Protein AF-A0A353BW99-F1 (afdb_monomer)

Sequence (168 aa):
MIGFQNMYLFVDDIGARGWLIMGAISSFLEAKSDHKQYHYQHIRANEAGFSLIELLFVITILAVLIPIAVLTYSGVQTKVTTDLVTVDLKVIGAAARTYYMKNGTFPIGIQTLVDDGYLDELPKDKFVSGGVGYRFIPSSNPFKVWSIGPNKSDDGGAADDIKLEFAP

Secondary structure (DSSP, 8-state):
---SSSSS-S-SS--THHHHHHHHHHHHHHTT----------------PPPHHHHHHHHHHHHHHHHHHT---HHHHHHHHHHHHHHHHHHHHHHHHHHHHHHSS--SSHHHHHHTTS-SSPPPPSSSTT-PPPEE-TT-SSEEEEE-TTTT---SS-TT-EEEEE--

Nearest PDB structures (foldseek):
  8qqd-assembly1_d  TM=7.144E-01  e=1.343E-02  Thermus thermophilus

Radius of gyration: 46.96 Å; Cα contacts (8 Å, |Δi|>4): 149; chains: 1; bounding box: 102×90×72 Å

Mean predicted aligned error: 16.91 Å

Structure (mmCIF, N/CA/C/O backbone):
data_AF-A0A353BW99-F1
#
_entry.id   AF-A0A353BW99-F1
#
loop_
_atom_site.group_PDB
_atom_site.id
_atom_site.type_symbol
_atom_site.label_atom_id
_atom_site.label_alt_id
_atom_site.label_comp_id
_atom_site.label_asym_id
_atom_site.label_entity_id
_atom_site.label_seq_id
_atom_site.pdbx_PDB_ins_code
_atom_site.Cartn_x
_atom_site.Cartn_y
_atom_site.Cartn_z
_atom_site.occupancy
_atom_site.B_iso_or_equiv
_atom_site.auth_seq_id
_atom_site.auth_comp_id
_atom_site.auth_asym_id
_atom_site.auth_atom_id
_atom_site.pdbx_PDB_model_num
ATOM 1 N N . MET A 1 1 ? 79.656 -49.638 -34.075 1.00 39.44 1 MET A N 1
ATOM 2 C CA . MET A 1 1 ? 78.364 -49.106 -33.588 1.00 39.44 1 MET A CA 1
ATOM 3 C C . MET A 1 1 ? 77.255 -49.814 -34.374 1.00 39.44 1 MET A C 1
ATOM 5 O O . MET A 1 1 ? 76.841 -49.330 -35.409 1.00 39.44 1 MET A O 1
ATOM 9 N N . ILE A 1 2 ? 77.197 -51.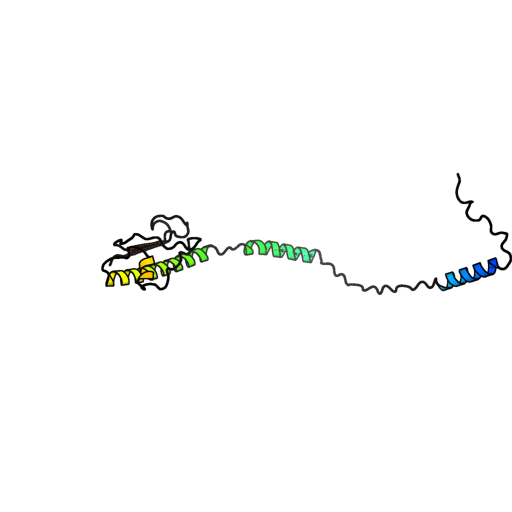143 -34.258 1.00 41.66 2 ILE A N 1
ATOM 10 C CA . ILE A 1 2 ? 76.213 -51.952 -33.508 1.00 41.66 2 ILE A CA 1
ATOM 11 C C . ILE A 1 2 ? 74.764 -51.654 -33.917 1.00 41.66 2 ILE A C 1
ATOM 13 O O . ILE A 1 2 ? 74.232 -50.610 -33.562 1.00 41.66 2 ILE A O 1
ATOM 17 N N . GLY A 1 3 ? 74.138 -52.644 -34.562 1.00 48.12 3 GLY A N 1
ATOM 18 C CA . GLY A 1 3 ? 72.702 -52.877 -34.421 1.00 48.12 3 GLY A CA 1
ATOM 19 C C . GLY A 1 3 ? 71.885 -52.874 -35.705 1.00 48.12 3 GLY A C 1
ATOM 20 O O . GLY A 1 3 ? 71.044 -52.010 -35.817 1.00 48.12 3 GLY A O 1
ATOM 21 N N . PHE A 1 4 ? 72.081 -53.845 -36.608 1.00 48.47 4 PHE A N 1
ATOM 22 C CA . PHE A 1 4 ? 71.007 -54.404 -37.467 1.00 48.47 4 PHE A CA 1
ATOM 23 C C . PHE A 1 4 ? 71.330 -55.816 -38.020 1.00 48.47 4 PHE A C 1
ATOM 25 O O . PHE A 1 4 ? 70.652 -56.295 -38.919 1.00 48.47 4 PHE A O 1
ATOM 32 N N . GLN A 1 5 ? 72.341 -56.525 -37.491 1.00 47.53 5 GLN A N 1
ATOM 33 C CA . GLN A 1 5 ? 72.781 -57.821 -38.047 1.00 47.53 5 GLN A CA 1
ATOM 34 C C . GLN A 1 5 ? 72.240 -59.088 -37.352 1.00 47.53 5 GLN A C 1
ATOM 36 O O . GLN A 1 5 ? 72.573 -60.183 -37.782 1.00 47.53 5 GLN A O 1
ATOM 41 N N . ASN A 1 6 ? 71.359 -58.993 -36.348 1.00 51.69 6 ASN A N 1
ATOM 42 C CA . ASN A 1 6 ? 70.943 -60.170 -35.556 1.00 51.69 6 ASN A CA 1
ATOM 43 C C . ASN A 1 6 ? 69.489 -60.654 -35.767 1.00 51.69 6 ASN A C 1
ATOM 45 O O . ASN A 1 6 ? 68.957 -61.322 -34.889 1.00 51.69 6 ASN A O 1
ATOM 49 N N . MET A 1 7 ? 68.833 -60.371 -36.905 1.00 49.59 7 MET A N 1
ATOM 50 C CA . MET A 1 7 ? 67.455 -60.859 -37.173 1.00 49.59 7 MET A CA 1
ATOM 51 C C . MET A 1 7 ? 67.245 -61.525 -38.551 1.00 49.59 7 MET A C 1
ATOM 53 O O . MET A 1 7 ? 66.125 -61.633 -39.030 1.00 49.59 7 MET A O 1
ATOM 57 N N . TYR A 1 8 ? 68.320 -61.994 -39.183 1.00 50.44 8 TYR A N 1
ATOM 58 C CA . TYR A 1 8 ? 68.281 -62.957 -40.299 1.00 50.44 8 TYR A CA 1
ATOM 59 C C . TYR A 1 8 ? 69.138 -64.185 -39.956 1.00 50.44 8 TYR A C 1
ATOM 61 O O . TYR A 1 8 ? 69.730 -64.825 -40.819 1.00 50.44 8 TYR A O 1
ATOM 69 N N . LEU A 1 9 ? 69.290 -64.491 -38.666 1.00 50.91 9 LEU A N 1
ATOM 70 C CA . LEU A 1 9 ? 69.968 -65.718 -38.272 1.00 50.91 9 LEU A CA 1
ATOM 71 C C . LEU A 1 9 ? 69.060 -66.888 -38.670 1.00 50.91 9 LEU A C 1
ATOM 73 O O . LEU A 1 9 ? 67.863 -66.834 -38.404 1.00 50.91 9 LEU A O 1
ATOM 77 N N . PHE A 1 10 ? 69.639 -67.960 -39.215 1.00 52.66 10 PHE A N 1
ATOM 78 C CA . PHE A 1 10 ? 69.063 -69.304 -39.079 1.00 52.66 10 PHE A CA 1
ATOM 79 C C . PHE A 1 10 ? 67.938 -69.726 -40.056 1.00 52.66 10 PHE A C 1
ATOM 81 O O . PHE A 1 10 ? 67.064 -70.494 -39.673 1.00 52.66 10 PHE A O 1
ATOM 88 N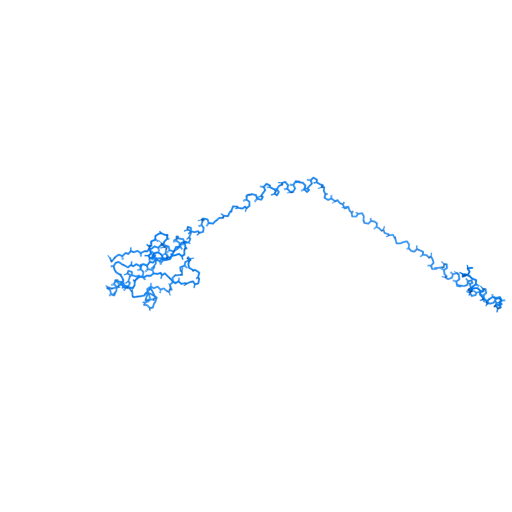 N . VAL A 1 11 ? 67.956 -69.335 -41.338 1.00 48.44 11 VAL A N 1
ATOM 89 C CA . VAL A 1 11 ? 67.093 -70.010 -42.343 1.00 48.44 11 VAL A CA 1
ATOM 90 C C . VAL A 1 11 ? 67.805 -70.253 -43.682 1.00 48.44 11 VAL A C 1
ATOM 92 O O . VAL A 1 11 ? 67.260 -69.969 -44.738 1.00 48.44 11 VAL A O 1
ATOM 95 N N . ASP A 1 12 ? 69.013 -70.818 -43.648 1.00 54.69 12 ASP A N 1
ATOM 96 C CA . ASP A 1 12 ? 69.574 -71.541 -44.810 1.00 54.69 12 ASP A CA 1
ATOM 97 C C . ASP A 1 12 ? 69.369 -73.068 -44.694 1.00 54.69 12 ASP A C 1
ATOM 99 O O . ASP A 1 12 ? 69.801 -73.822 -45.560 1.00 54.69 12 ASP A O 1
ATOM 103 N N . ASP A 1 13 ? 68.652 -73.538 -43.662 1.00 57.72 13 ASP A N 1
ATOM 104 C CA . ASP A 1 13 ? 68.361 -74.964 -43.427 1.00 57.72 13 ASP A CA 1
ATOM 105 C C . ASP A 1 13 ? 66.852 -75.263 -43.355 1.00 57.72 13 ASP A C 1
ATOM 107 O O . ASP A 1 13 ? 66.368 -76.032 -42.529 1.00 57.72 13 ASP A O 1
ATOM 111 N N . ILE A 1 14 ? 66.059 -74.632 -44.224 1.00 52.06 14 ILE A N 1
ATOM 112 C CA . ILE A 1 14 ? 64.692 -75.094 -44.493 1.00 52.06 14 ILE A CA 1
ATOM 113 C C . ILE A 1 14 ? 64.583 -75.313 -45.994 1.00 52.06 14 ILE A C 1
ATOM 115 O O . ILE A 1 14 ? 64.312 -74.396 -46.767 1.00 52.06 14 ILE A O 1
ATOM 119 N N . GLY A 1 15 ? 64.829 -76.563 -46.399 1.00 61.47 15 GLY A N 1
ATOM 120 C CA . GLY A 1 15 ? 64.696 -77.029 -47.775 1.00 61.47 15 GLY A CA 1
ATOM 121 C C . GLY A 1 15 ? 63.330 -76.711 -48.395 1.00 61.47 15 GLY A C 1
ATOM 122 O O . GLY A 1 15 ? 62.416 -76.241 -47.721 1.00 61.47 15 GLY A O 1
ATOM 123 N N . ALA A 1 16 ? 63.203 -77.013 -49.692 1.00 59.09 16 ALA A N 1
ATOM 124 C CA . ALA A 1 16 ? 62.171 -76.617 -50.672 1.00 59.09 16 ALA A CA 1
ATOM 125 C C . ALA A 1 16 ? 60.696 -76.447 -50.214 1.00 59.09 16 ALA A C 1
ATOM 127 O O . ALA A 1 16 ? 59.901 -75.825 -50.912 1.00 59.09 16 ALA A O 1
ATOM 128 N N . ARG A 1 17 ? 60.307 -76.957 -49.044 1.00 56.12 17 ARG A N 1
ATOM 129 C CA . ARG A 1 17 ? 59.002 -76.755 -48.400 1.00 56.12 17 ARG A CA 1
ATOM 130 C C . ARG A 1 17 ? 58.849 -75.370 -47.743 1.00 56.12 17 ARG A C 1
ATOM 132 O O . ARG A 1 17 ? 57.720 -74.904 -47.628 1.00 56.12 17 ARG A O 1
ATOM 139 N N . GLY A 1 18 ? 59.940 -74.693 -47.363 1.00 57.81 18 GLY A N 1
ATOM 140 C CA . GLY A 1 18 ? 59.901 -73.338 -46.779 1.00 57.81 18 GLY A CA 1
ATOM 141 C C . GLY A 1 18 ? 59.504 -72.244 -47.780 1.00 57.81 18 GLY A C 1
ATOM 142 O O . GLY A 1 18 ? 58.733 -71.342 -47.453 1.00 57.81 18 GLY A O 1
ATOM 143 N N . TRP A 1 19 ? 59.945 -72.379 -49.035 1.00 59.16 19 TRP A N 1
ATOM 144 C CA . TRP A 1 19 ? 59.612 -71.459 -50.133 1.00 59.16 19 TRP A CA 1
ATOM 145 C C . TRP A 1 19 ? 58.121 -71.465 -50.497 1.00 59.16 19 TRP A C 1
ATOM 147 O O . TRP A 1 19 ? 57.561 -70.421 -50.827 1.00 59.16 19 TRP A O 1
ATOM 157 N N . LEU A 1 20 ? 57.450 -72.616 -50.375 1.00 62.69 20 LEU A N 1
ATOM 158 C CA . LEU A 1 20 ? 56.010 -72.723 -50.634 1.00 62.69 20 LEU A CA 1
ATOM 159 C C . LEU A 1 20 ? 55.171 -72.009 -49.568 1.00 62.69 20 LEU A C 1
ATOM 161 O O . LEU A 1 20 ? 54.159 -71.393 -49.896 1.00 62.69 20 LEU A O 1
ATOM 165 N N . ILE A 1 21 ? 55.600 -72.048 -48.303 1.00 66.00 21 ILE A N 1
ATOM 166 C CA . ILE A 1 21 ? 54.893 -71.382 -47.201 1.00 66.00 21 ILE A CA 1
ATOM 167 C C . ILE A 1 21 ? 55.049 -69.861 -47.318 1.00 66.00 21 ILE A C 1
ATOM 169 O O . ILE A 1 21 ? 54.063 -69.138 -47.193 1.00 66.00 21 ILE A O 1
ATOM 173 N N . MET A 1 22 ? 56.247 -69.369 -47.649 1.00 64.44 22 MET A N 1
ATOM 174 C CA . MET A 1 22 ? 56.464 -67.935 -47.876 1.00 64.44 22 MET A CA 1
ATOM 175 C C . MET A 1 22 ? 55.727 -67.405 -49.115 1.00 64.44 22 MET A C 1
ATOM 177 O O . MET A 1 22 ? 55.161 -66.317 -49.048 1.00 64.44 22 MET A O 1
ATOM 181 N N . GLY A 1 23 ? 55.646 -68.169 -50.212 1.00 68.06 23 GLY A N 1
ATOM 182 C CA . GLY A 1 23 ? 54.862 -67.782 -51.396 1.00 68.06 23 GLY A CA 1
ATOM 183 C C . GLY A 1 23 ? 53.345 -67.752 -51.147 1.00 68.06 23 GLY A C 1
ATOM 184 O O . GLY A 1 23 ? 52.648 -66.850 -51.615 1.00 68.06 23 GLY A O 1
ATOM 185 N N . ALA A 1 24 ? 52.824 -68.695 -50.353 1.00 70.88 24 ALA A N 1
ATOM 186 C CA . ALA A 1 24 ? 51.416 -68.705 -49.947 1.00 70.88 24 ALA A CA 1
ATOM 187 C C . ALA A 1 24 ? 51.080 -67.542 -48.994 1.00 70.88 24 ALA A C 1
ATOM 189 O O . ALA A 1 24 ? 50.027 -66.923 -49.120 1.00 70.88 24 ALA A O 1
ATOM 190 N N . ILE A 1 25 ? 51.987 -67.204 -48.072 1.00 66.06 25 ILE A N 1
ATOM 191 C CA . ILE A 1 25 ? 51.807 -66.068 -47.158 1.00 66.06 25 ILE A CA 1
ATOM 192 C C . ILE A 1 25 ? 51.925 -64.740 -47.915 1.00 66.06 25 ILE A C 1
ATOM 194 O O . ILE A 1 25 ? 51.098 -63.861 -47.702 1.00 66.06 25 ILE A O 1
ATOM 198 N N . SER A 1 26 ? 52.884 -64.600 -48.836 1.00 63.97 26 SER A N 1
ATOM 199 C CA . SER A 1 26 ? 53.011 -63.415 -49.697 1.00 63.97 26 SER A CA 1
ATOM 200 C 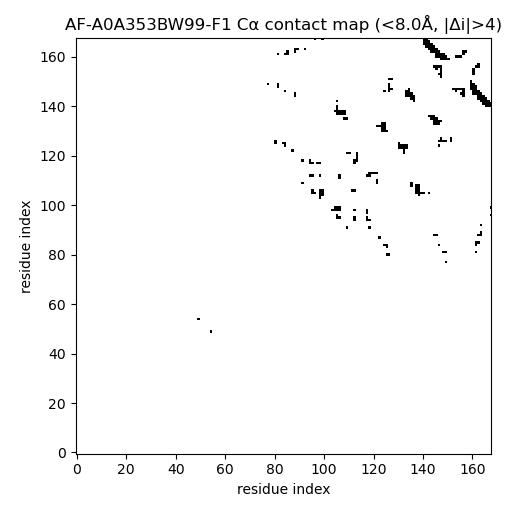C . SER A 1 26 ? 51.762 -63.204 -50.553 1.00 63.97 26 SER A C 1
ATOM 202 O O . SER A 1 26 ? 51.211 -62.112 -50.523 1.00 63.97 26 SER A O 1
ATOM 204 N N . SER A 1 27 ? 51.252 -64.235 -51.234 1.00 67.00 27 SER A N 1
ATOM 205 C CA . SER A 1 27 ? 50.033 -64.110 -52.052 1.00 67.00 27 SER A CA 1
ATOM 206 C C . SER A 1 27 ? 48.776 -63.832 -51.222 1.00 67.00 27 SER A C 1
ATOM 208 O O . SER A 1 27 ? 47.909 -63.080 -51.661 1.00 67.00 27 SER A O 1
ATOM 210 N N . PHE A 1 28 ? 48.685 -64.366 -50.000 1.00 67.31 28 PHE A N 1
ATOM 211 C CA . PHE A 1 28 ? 47.601 -64.041 -49.070 1.00 67.31 28 PHE A CA 1
ATOM 212 C C . PHE A 1 28 ? 47.704 -62.609 -48.512 1.00 67.31 28 PHE A C 1
ATOM 214 O O . PHE A 1 28 ? 46.681 -61.952 -48.311 1.00 67.31 28 PHE A O 1
ATOM 221 N N . LEU A 1 29 ? 48.923 -62.104 -48.288 1.00 63.59 29 LEU A N 1
ATOM 222 C CA . LEU A 1 29 ? 49.170 -60.714 -47.894 1.00 63.59 29 LEU A CA 1
ATOM 223 C C . LEU A 1 29 ? 48.895 -59.740 -49.052 1.00 63.59 29 LEU A C 1
ATOM 225 O O . LEU A 1 29 ? 48.283 -58.697 -48.826 1.00 63.59 29 LEU A O 1
ATOM 229 N N . GLU A 1 30 ? 49.246 -60.108 -50.285 1.00 64.94 30 GLU A N 1
ATOM 230 C CA . GLU A 1 30 ? 48.955 -59.342 -51.505 1.00 64.94 30 GLU A CA 1
ATOM 231 C C . GLU A 1 30 ? 47.440 -59.286 -51.775 1.00 64.94 30 GLU A C 1
ATOM 233 O O . GLU A 1 30 ? 46.890 -58.221 -52.047 1.00 64.94 30 GLU A O 1
ATOM 238 N N . ALA A 1 31 ? 46.726 -60.405 -51.583 1.00 67.31 31 ALA A N 1
ATOM 239 C CA . ALA A 1 31 ? 45.275 -60.511 -51.780 1.00 67.31 31 ALA A CA 1
ATOM 240 C C . ALA A 1 31 ? 44.437 -59.713 -50.763 1.00 67.31 31 ALA A C 1
ATOM 242 O O . ALA A 1 31 ? 43.234 -59.536 -50.962 1.00 67.31 31 ALA A O 1
ATOM 243 N N . LYS A 1 32 ? 45.046 -59.222 -49.674 1.00 59.78 32 LYS A N 1
ATOM 244 C CA . LYS A 1 32 ? 44.385 -58.347 -48.692 1.00 59.78 32 LYS A CA 1
ATOM 245 C C . LYS A 1 32 ? 44.836 -56.886 -48.786 1.00 59.78 32 LYS A C 1
ATOM 247 O O . LYS A 1 32 ? 44.310 -56.047 -48.058 1.00 59.78 32 LYS A O 1
ATOM 252 N N . SER A 1 33 ? 45.730 -56.553 -49.718 1.00 61.22 33 SER A N 1
ATOM 253 C CA . SER A 1 33 ? 46.090 -55.168 -50.044 1.00 61.22 33 SER A CA 1
ATOM 254 C C . SER A 1 33 ? 45.106 -54.532 -51.036 1.00 61.22 33 SER A C 1
ATOM 256 O O . SER A 1 33 ? 45.471 -53.663 -51.828 1.00 61.22 33 SER A O 1
ATOM 258 N N . ASP A 1 34 ? 43.837 -54.938 -51.000 1.00 62.34 34 ASP A N 1
ATOM 259 C CA . ASP A 1 34 ? 42.781 -54.219 -51.696 1.00 62.34 34 ASP A CA 1
ATOM 260 C C . ASP A 1 34 ? 42.414 -53.020 -50.818 1.00 62.34 34 ASP A C 1
ATOM 262 O O . ASP A 1 34 ? 41.586 -53.095 -49.901 1.00 62.34 34 ASP A O 1
ATOM 266 N N . HIS A 1 35 ? 43.157 -51.929 -51.018 1.00 63.94 35 HIS A N 1
ATOM 267 C CA . HIS A 1 35 ? 42.907 -50.643 -50.389 1.00 63.94 35 HIS A CA 1
ATOM 268 C C . HIS A 1 35 ? 41.507 -50.192 -50.799 1.00 63.94 35 HIS A C 1
ATOM 270 O O . HIS A 1 35 ? 41.338 -49.489 -51.793 1.00 63.94 35 HIS A O 1
ATOM 276 N N . LYS A 1 36 ? 40.492 -50.600 -50.027 1.00 62.97 36 LYS A N 1
ATOM 277 C CA . LYS A 1 36 ? 39.146 -50.042 -50.101 1.00 62.97 36 LYS A CA 1
ATOM 278 C C . LYS A 1 36 ? 39.288 -48.542 -49.924 1.00 62.97 36 LYS A C 1
ATOM 280 O O . LYS A 1 36 ? 39.473 -48.045 -48.813 1.00 62.97 36 LYS A O 1
ATOM 285 N N . GLN A 1 37 ? 39.266 -47.845 -51.053 1.00 63.16 37 GLN A N 1
ATOM 286 C CA . GLN A 1 37 ? 39.225 -46.405 -51.107 1.00 63.16 37 GLN A CA 1
ATOM 287 C C . GLN A 1 37 ? 37.955 -46.005 -50.374 1.00 63.16 37 GLN A C 1
ATOM 289 O O . GLN A 1 37 ? 36.841 -46.227 -50.849 1.00 63.16 37 GLN A O 1
ATOM 294 N N . TYR A 1 38 ? 38.119 -45.455 -49.175 1.00 56.50 38 TYR A N 1
ATOM 295 C CA . TYR A 1 38 ? 37.057 -44.691 -48.560 1.00 56.50 38 TYR A CA 1
ATOM 296 C C . TYR A 1 38 ? 36.822 -43.520 -49.503 1.00 56.50 38 TYR A C 1
ATOM 298 O O . TYR A 1 38 ? 37.575 -42.546 -49.508 1.00 56.50 38 TYR A O 1
A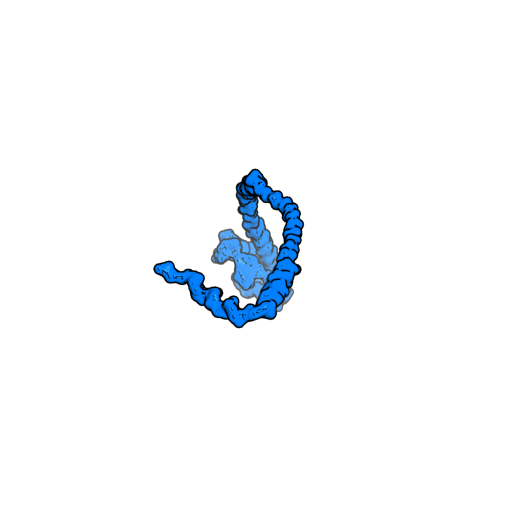TOM 306 N N . HIS A 1 39 ? 35.811 -43.645 -50.359 1.00 61.53 39 HIS A N 1
ATOM 307 C CA . HIS A 1 39 ? 35.223 -42.497 -51.011 1.00 61.53 39 HIS A CA 1
ATOM 308 C C . HIS A 1 39 ? 34.667 -41.634 -49.879 1.00 61.53 39 HIS A C 1
ATOM 310 O O . HIS A 1 39 ? 33.521 -41.792 -49.464 1.00 61.53 39 HIS A O 1
ATOM 316 N N . TYR A 1 40 ? 35.507 -40.745 -49.343 1.00 60.88 40 TYR A N 1
ATOM 317 C CA . TYR A 1 40 ? 35.050 -39.555 -48.658 1.00 60.88 40 TYR A CA 1
ATOM 318 C C . TYR A 1 40 ? 34.239 -38.810 -49.706 1.00 60.88 40 TYR A C 1
ATOM 320 O O . TYR A 1 40 ? 34.771 -38.046 -50.510 1.00 60.88 40 TYR A O 1
ATOM 328 N N . GLN A 1 41 ? 32.941 -39.103 -49.762 1.00 65.31 41 GLN A N 1
ATOM 329 C CA . GLN A 1 41 ? 31.997 -38.183 -50.351 1.00 65.31 41 GLN A CA 1
ATOM 330 C C . GLN A 1 41 ? 32.219 -36.898 -49.575 1.00 65.31 41 GLN A C 1
ATOM 332 O O . GLN A 1 41 ? 31.871 -36.797 -48.400 1.00 65.31 41 GLN A O 1
ATOM 337 N N . HIS A 1 42 ? 32.923 -35.961 -50.201 1.00 59.53 42 HIS A N 1
ATOM 338 C CA . HIS A 1 42 ? 33.034 -34.618 -49.692 1.00 59.53 42 HIS A CA 1
ATOM 339 C C . HIS A 1 42 ? 31.609 -34.083 -49.673 1.00 59.53 42 HIS A C 1
ATOM 341 O O . HIS A 1 42 ? 31.126 -33.548 -50.669 1.00 59.53 42 HIS A O 1
ATOM 347 N N . ILE A 1 43 ? 30.926 -34.240 -48.539 1.00 64.88 43 ILE A N 1
ATOM 348 C CA . ILE A 1 43 ? 29.866 -33.328 -48.163 1.00 64.88 43 ILE A CA 1
ATOM 349 C C . ILE A 1 43 ? 30.601 -31.998 -48.083 1.00 64.88 43 ILE A C 1
ATOM 351 O O . ILE A 1 43 ? 31.259 -31.683 -47.095 1.00 64.88 43 ILE A O 1
ATOM 355 N N . ARG A 1 44 ? 30.594 -31.257 -49.192 1.00 65.69 44 ARG A N 1
ATO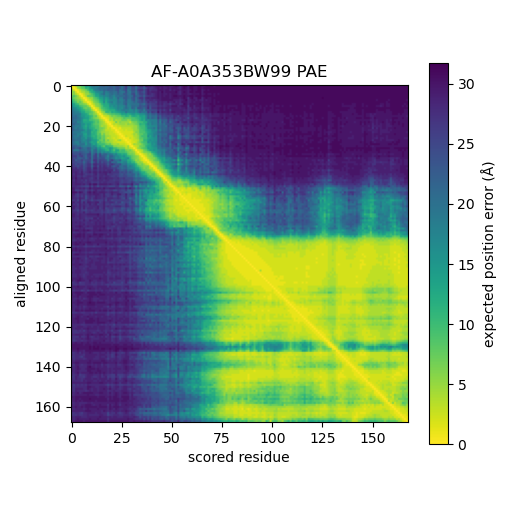M 356 C CA . ARG A 1 44 ? 30.865 -29.830 -49.193 1.00 65.69 44 ARG A CA 1
ATOM 357 C C . ARG A 1 44 ? 29.707 -29.254 -48.394 1.00 65.69 44 ARG A C 1
ATOM 359 O O . ARG A 1 44 ? 28.711 -28.823 -48.965 1.00 65.69 44 ARG A O 1
ATOM 366 N N . ALA A 1 45 ? 29.794 -29.354 -47.067 1.00 65.25 45 ALA A N 1
ATOM 367 C CA . ALA A 1 45 ? 29.055 -28.469 -46.204 1.00 65.25 45 ALA A CA 1
ATOM 368 C C . ALA A 1 45 ? 29.438 -27.094 -46.729 1.00 65.25 45 ALA A C 1
ATOM 370 O O . ALA A 1 45 ? 30.617 -26.738 -46.773 1.00 65.25 45 ALA A O 1
ATOM 371 N N . ASN A 1 46 ? 28.463 -26.412 -47.317 1.00 64.88 46 ASN A N 1
ATOM 372 C CA . ASN A 1 46 ? 28.636 -25.050 -47.753 1.00 64.88 46 ASN A CA 1
ATOM 373 C C . ASN A 1 46 ? 28.751 -24.254 -46.453 1.00 64.88 46 ASN A C 1
ATOM 375 O O . ASN A 1 46 ? 27.754 -23.770 -45.924 1.00 64.88 46 ASN A O 1
ATOM 379 N N . GLU A 1 47 ? 29.947 -24.264 -45.865 1.00 67.00 47 GLU A N 1
ATOM 380 C CA . GLU A 1 47 ? 30.314 -23.493 -44.691 1.00 67.00 47 GLU A CA 1
ATOM 381 C C . GLU A 1 47 ? 30.362 -22.035 -45.142 1.00 67.00 47 GLU A C 1
ATOM 383 O O . GLU A 1 47 ? 31.417 -21.446 -45.368 1.00 67.00 47 GLU A O 1
ATOM 388 N N . ALA A 1 48 ? 29.175 -21.468 -45.357 1.00 71.81 48 ALA A N 1
ATOM 389 C CA . ALA A 1 48 ? 28.974 -20.041 -45.450 1.00 71.81 48 ALA A CA 1
ATOM 390 C C . ALA A 1 48 ? 29.316 -19.477 -44.068 1.00 71.81 48 ALA A C 1
ATOM 392 O O . ALA A 1 48 ? 28.477 -19.416 -43.170 1.00 71.81 48 ALA A O 1
ATOM 393 N N . GLY A 1 49 ? 30.598 -19.178 -43.866 1.00 73.75 49 GLY A N 1
ATOM 394 C CA . GLY A 1 49 ? 31.069 -18.468 -42.691 1.00 73.75 49 GLY A CA 1
ATOM 395 C C . GLY A 1 49 ? 30.415 -17.092 -42.636 1.00 73.75 49 GLY A C 1
ATOM 396 O O . GLY A 1 49 ? 30.278 -16.425 -43.662 1.00 73.75 49 GLY A O 1
ATOM 397 N N . PHE A 1 50 ? 30.013 -16.680 -41.435 1.00 76.94 50 PHE A N 1
ATOM 398 C CA . PHE A 1 50 ? 29.514 -15.333 -41.179 1.00 76.94 50 PHE A CA 1
ATOM 399 C C . PHE A 1 50 ? 30.509 -14.285 -41.685 1.00 76.94 50 PHE A C 1
ATOM 401 O O . PHE A 1 50 ? 31.718 -14.383 -41.453 1.00 76.94 50 PHE A O 1
ATOM 408 N N . SER A 1 51 ? 29.998 -13.265 -42.365 1.00 89.31 51 SER A N 1
ATOM 409 C CA . SER A 1 51 ? 30.806 -12.152 -42.843 1.00 89.31 51 SER A CA 1
ATOM 410 C C . SER A 1 51 ? 31.159 -11.202 -41.698 1.00 89.31 51 SER A C 1
ATOM 412 O O . SER A 1 51 ? 30.346 -10.927 -40.813 1.00 89.31 51 SER A O 1
ATOM 414 N N . LEU A 1 52 ? 32.355 -10.608 -41.744 1.00 87.62 52 LEU A N 1
ATOM 415 C CA . LEU A 1 52 ? 32.752 -9.563 -40.792 1.00 87.62 52 LEU A CA 1
ATOM 416 C C . LEU A 1 52 ? 31.788 -8.370 -40.818 1.00 87.62 52 LEU A C 1
ATOM 418 O O . LEU A 1 52 ? 31.546 -7.753 -39.782 1.00 87.62 52 LEU A O 1
ATOM 422 N N . ILE A 1 53 ? 31.204 -8.069 -41.983 1.00 92.38 53 ILE A N 1
ATOM 423 C CA . ILE A 1 53 ? 30.214 -6.996 -42.106 1.00 92.38 53 ILE A CA 1
ATOM 424 C C . ILE A 1 53 ? 28.894 -7.345 -41.406 1.00 92.38 53 ILE A C 1
ATOM 426 O O . ILE A 1 53 ? 28.240 -6.457 -40.867 1.00 92.38 53 ILE A O 1
ATOM 430 N N . GLU A 1 54 ? 28.523 -8.627 -41.343 1.00 89.75 54 GLU A N 1
ATOM 431 C CA . GLU A 1 54 ? 27.306 -9.073 -40.657 1.00 89.75 54 GLU A CA 1
ATOM 432 C C . GLU A 1 54 ? 27.463 -8.915 -39.149 1.00 89.75 54 GLU A C 1
ATOM 434 O O . GLU A 1 54 ? 26.594 -8.340 -38.495 1.00 89.75 5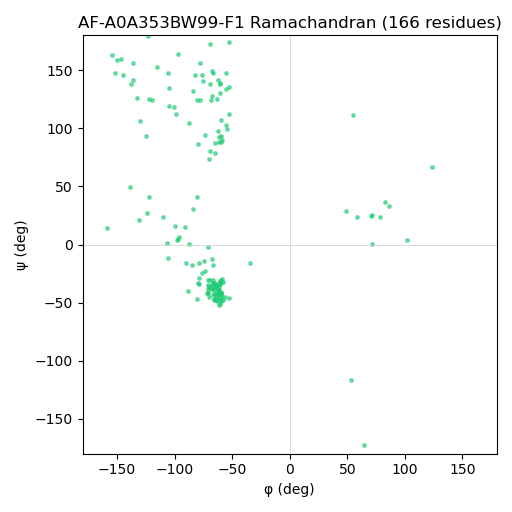4 GLU A O 1
ATOM 439 N N . LEU A 1 55 ? 28.608 -9.329 -38.599 1.00 91.06 55 LEU A N 1
ATOM 440 C CA . LEU A 1 55 ? 28.893 -9.123 -37.182 1.00 91.06 55 LEU A CA 1
ATOM 441 C C . LEU A 1 55 ? 29.009 -7.629 -36.838 1.00 91.06 55 LEU A C 1
ATOM 443 O O . LEU A 1 55 ? 28.543 -7.222 -35.775 1.00 91.06 55 LEU A O 1
ATOM 447 N N . LEU A 1 56 ? 29.560 -6.806 -37.742 1.00 93.19 56 LEU A N 1
ATOM 448 C CA . LEU A 1 56 ? 29.643 -5.353 -37.568 1.00 93.19 56 LEU A CA 1
ATOM 449 C C . LEU A 1 56 ? 28.251 -4.723 -37.434 1.00 93.19 56 LEU A C 1
ATOM 451 O O . LEU A 1 56 ? 28.001 -4.011 -36.466 1.00 93.19 56 LEU A O 1
ATOM 455 N N . PHE A 1 57 ? 27.327 -5.017 -38.353 1.00 94.25 57 PHE A N 1
ATOM 456 C CA . PHE A 1 57 ? 25.967 -4.480 -38.266 1.00 94.25 57 PHE A CA 1
ATOM 457 C C . PHE A 1 57 ? 25.228 -4.959 -37.011 1.00 94.25 57 PHE A C 1
ATOM 459 O O . PHE A 1 57 ? 24.510 -4.168 -36.404 1.00 94.25 57 PHE A O 1
ATOM 466 N N . VAL A 1 58 ? 25.440 -6.201 -36.565 1.00 94.19 58 VAL A N 1
ATOM 467 C CA . VAL A 1 58 ? 24.847 -6.711 -35.317 1.00 94.19 58 VAL A CA 1
ATOM 468 C C . VAL A 1 58 ? 25.323 -5.900 -34.114 1.00 94.19 58 VAL A C 1
ATOM 470 O O . VAL A 1 58 ? 24.494 -5.390 -33.362 1.00 94.19 58 VAL A O 1
ATOM 473 N N . ILE A 1 59 ? 26.636 -5.716 -33.941 1.00 94.81 59 ILE A N 1
ATOM 474 C CA . ILE A 1 59 ? 27.156 -4.941 -32.804 1.00 94.81 59 ILE A CA 1
ATOM 475 C C . ILE A 1 59 ? 26.782 -3.457 -32.905 1.00 94.81 59 ILE A C 1
ATOM 477 O O . ILE A 1 59 ? 26.522 -2.832 -31.880 1.00 94.81 59 ILE A O 1
ATOM 481 N N . THR A 1 60 ? 26.694 -2.898 -34.119 1.00 95.81 60 THR A N 1
ATOM 482 C CA . THR A 1 60 ? 26.240 -1.518 -34.341 1.00 95.81 60 THR A CA 1
ATOM 483 C C . THR A 1 60 ? 24.786 -1.343 -33.922 1.00 95.81 60 THR A C 1
ATOM 485 O O . THR A 1 60 ? 24.471 -0.410 -33.188 1.00 95.81 60 THR A O 1
ATOM 488 N N . ILE A 1 61 ? 23.897 -2.248 -34.335 1.00 94.31 61 ILE A N 1
ATOM 489 C CA . ILE A 1 61 ? 22.485 -2.188 -33.950 1.00 94.31 61 ILE A CA 1
ATOM 490 C C . ILE A 1 61 ? 22.346 -2.403 -32.437 1.00 94.31 61 ILE A C 1
ATOM 492 O O . ILE A 1 61 ? 21.633 -1.646 -31.782 1.00 94.31 61 ILE A O 1
ATOM 496 N N . LEU A 1 62 ? 23.078 -3.354 -31.846 1.00 94.25 62 LEU A N 1
ATOM 497 C CA . LEU A 1 62 ? 23.081 -3.565 -30.393 1.00 94.25 62 LEU A CA 1
ATOM 498 C C . LEU A 1 62 ? 23.555 -2.320 -29.628 1.00 94.25 62 LEU A C 1
ATOM 500 O O . LEU A 1 62 ? 22.923 -1.945 -28.643 1.00 94.25 62 LEU A O 1
ATOM 504 N N . ALA A 1 63 ? 24.599 -1.632 -30.100 1.00 95.31 63 ALA A N 1
ATOM 505 C CA . ALA A 1 63 ? 25.087 -0.395 -29.487 1.00 95.31 63 ALA A CA 1
ATOM 506 C C . ALA A 1 63 ? 24.025 0.720 -29.467 1.00 95.31 63 ALA A C 1
ATOM 508 O O . ALA A 1 63 ? 23.967 1.493 -28.512 1.00 95.31 63 ALA A O 1
ATOM 509 N N . VAL A 1 64 ? 23.161 0.780 -30.485 1.00 94.25 64 VAL A N 1
ATOM 510 C CA . VAL A 1 64 ? 22.044 1.738 -30.553 1.00 94.25 64 VAL A CA 1
ATOM 511 C C . VAL A 1 64 ? 20.859 1.304 -29.681 1.00 94.25 64 VAL A C 1
ATOM 513 O O . VAL A 1 64 ? 20.177 2.155 -29.114 1.00 94.25 64 VAL A O 1
ATOM 516 N N . LEU A 1 65 ? 20.605 -0.002 -29.549 1.00 93.75 65 LEU A N 1
ATOM 517 C CA . LEU A 1 65 ? 19.462 -0.527 -28.791 1.00 93.75 65 LEU A CA 1
ATOM 518 C C . LEU A 1 65 ? 19.686 -0.552 -27.272 1.00 93.75 65 LEU A C 1
ATOM 520 O O . LEU A 1 65 ? 18.734 -0.332 -26.520 1.00 93.75 65 LEU A O 1
ATOM 524 N N . ILE A 1 66 ? 20.919 -0.786 -26.807 1.00 92.38 66 ILE A N 1
ATOM 525 C CA . ILE A 1 66 ? 21.246 -0.889 -25.371 1.00 92.38 66 ILE A CA 1
ATOM 526 C C . ILE A 1 66 ? 20.753 0.327 -24.556 1.00 92.38 66 ILE A C 1
ATOM 528 O O . ILE A 1 66 ? 20.116 0.103 -23.528 1.00 92.38 66 ILE A O 1
ATOM 532 N N . PRO A 1 67 ? 20.955 1.594 -24.979 1.00 88.75 67 PRO A N 1
ATOM 533 C CA . PRO A 1 67 ? 20.497 2.760 -24.217 1.00 88.75 67 PRO A CA 1
ATOM 534 C C . PRO A 1 67 ? 18.977 2.829 -24.008 1.00 88.75 67 PRO A C 1
ATOM 536 O O . PRO A 1 67 ? 18.521 3.288 -22.964 1.00 88.75 67 PRO A O 1
ATOM 539 N N . ILE A 1 68 ? 18.184 2.368 -24.980 1.00 85.81 68 ILE A N 1
ATOM 540 C CA . ILE A 1 68 ? 16.713 2.442 -24.932 1.00 85.81 68 ILE A CA 1
ATOM 541 C C . ILE A 1 68 ? 16.145 1.339 -24.028 1.00 85.81 68 ILE A C 1
ATOM 543 O O . ILE A 1 68 ? 15.110 1.519 -23.387 1.00 85.81 68 ILE A O 1
ATOM 547 N N . ALA A 1 69 ? 16.845 0.208 -23.922 1.00 81.19 69 ALA A N 1
ATOM 548 C CA . ALA A 1 69 ? 16.421 -0.924 -23.106 1.00 81.19 69 ALA A CA 1
ATOM 549 C C . ALA A 1 69 ? 16.416 -0.631 -21.590 1.00 81.19 69 ALA A C 1
ATOM 551 O O . ALA A 1 69 ? 15.766 -1.350 -20.836 1.00 81.19 69 ALA A O 1
ATOM 552 N N . VAL A 1 70 ? 17.106 0.422 -21.131 1.00 77.50 70 VAL A N 1
ATOM 553 C CA . VAL A 1 70 ? 17.268 0.756 -19.699 1.00 77.50 70 VAL A CA 1
ATOM 554 C C . VAL A 1 70 ? 16.174 1.707 -19.181 1.00 77.50 70 VAL A C 1
ATOM 556 O O . VAL A 1 70 ? 16.297 2.289 -18.107 1.00 77.50 70 VAL A O 1
ATOM 559 N N . LEU A 1 71 ? 15.062 1.889 -19.900 1.00 74.19 71 LEU A N 1
ATOM 560 C CA . LEU A 1 71 ? 13.934 2.654 -19.361 1.00 74.19 71 LEU A CA 1
ATOM 561 C C . LEU A 1 71 ? 13.194 1.830 -18.294 1.00 74.19 71 LEU A C 1
ATOM 563 O O . LEU A 1 71 ? 12.317 1.020 -18.585 1.00 74.19 71 LEU A O 1
ATOM 567 N N . THR A 1 72 ? 13.559 2.035 -17.029 1.00 65.75 72 THR A N 1
ATOM 568 C CA . THR A 1 72 ? 12.898 1.407 -15.879 1.00 65.75 72 THR A CA 1
ATOM 569 C C . THR A 1 72 ? 11.603 2.143 -15.509 1.00 65.75 72 THR A C 1
ATOM 571 O O . THR A 1 72 ? 11.632 3.329 -15.186 1.00 65.75 72 THR A O 1
ATOM 574 N N . TYR A 1 73 ? 10.472 1.432 -15.473 1.00 62.78 73 TYR A N 1
ATOM 575 C CA . TYR A 1 73 ? 9.131 1.941 -15.119 1.00 62.78 73 TYR A CA 1
ATOM 576 C C . TYR A 1 73 ? 8.873 2.069 -13.598 1.00 62.78 73 TYR A C 1
ATOM 578 O O . TYR A 1 73 ? 7.793 1.729 -13.113 1.00 62.78 73 TYR A O 1
ATOM 586 N N . SER A 1 74 ? 9.841 2.540 -12.808 1.00 62.81 74 SER A N 1
ATOM 587 C CA . SER A 1 74 ? 9.722 2.551 -11.336 1.00 62.81 74 SER A CA 1
ATOM 588 C C . SER A 1 74 ? 8.638 3.504 -10.803 1.00 62.81 74 SER A C 1
ATOM 590 O O . SER A 1 74 ? 7.960 3.179 -9.832 1.00 62.81 74 SER A O 1
ATOM 592 N N . GLY A 1 75 ? 8.406 4.648 -11.456 1.00 63.78 75 GLY A N 1
ATOM 593 C CA . GLY A 1 75 ? 7.472 5.672 -10.960 1.00 63.78 75 GLY A CA 1
ATOM 594 C C . GLY A 1 75 ? 5.984 5.300 -11.030 1.00 63.78 75 GLY A C 1
ATOM 595 O O . GLY A 1 75 ? 5.200 5.726 -10.182 1.00 63.78 75 GLY A O 1
ATOM 596 N N . VAL A 1 76 ? 5.575 4.481 -12.007 1.00 72.56 76 VAL A N 1
ATOM 597 C CA . VAL A 1 76 ? 4.159 4.090 -12.175 1.00 72.56 76 VAL A CA 1
ATOM 598 C C . VAL A 1 76 ? 3.707 3.178 -11.035 1.00 72.56 76 VAL A C 1
ATOM 600 O O . VAL A 1 76 ? 2.576 3.288 -10.565 1.00 72.56 76 VAL A O 1
ATOM 603 N N . GLN A 1 77 ? 4.602 2.316 -10.550 1.00 80.31 77 GLN A N 1
ATOM 604 C CA . GLN A 1 77 ? 4.277 1.355 -9.500 1.00 80.31 77 GLN A CA 1
ATOM 605 C C . GLN A 1 77 ? 3.973 2.049 -8.172 1.00 80.31 77 GLN A C 1
ATOM 607 O O . GLN A 1 77 ? 2.973 1.723 -7.543 1.00 80.31 77 GLN A O 1
ATOM 612 N N . THR A 1 78 ? 4.758 3.057 -7.777 1.00 84.50 78 THR A N 1
ATOM 613 C CA . THR A 1 78 ? 4.522 3.787 -6.521 1.00 84.50 78 THR A CA 1
ATOM 614 C C . THR A 1 78 ? 3.156 4.462 -6.506 1.00 84.50 78 THR A C 1
ATOM 616 O O . THR A 1 78 ? 2.429 4.327 -5.526 1.00 84.50 78 THR A O 1
ATOM 619 N N . LYS A 1 79 ? 2.759 5.117 -7.608 1.00 86.75 79 LYS A N 1
ATOM 620 C CA . LYS A 1 79 ? 1.445 5.767 -7.694 1.00 86.75 79 LYS A CA 1
ATOM 621 C C . LYS A 1 79 ? 0.305 4.758 -7.545 1.00 86.75 79 LYS A C 1
ATOM 623 O O . LYS A 1 79 ? -0.616 4.996 -6.771 1.00 86.75 79 LYS A O 1
ATOM 628 N N . VAL A 1 80 ? 0.374 3.636 -8.263 1.00 89.00 80 VAL A N 1
ATOM 629 C CA . VAL A 1 80 ? -0.643 2.576 -8.173 1.00 89.00 80 VAL A CA 1
ATOM 630 C C . VAL A 1 80 ? -0.735 2.043 -6.743 1.00 89.00 80 VAL A C 1
ATOM 632 O O . VAL A 1 80 ? -1.832 1.881 -6.219 1.00 89.00 80 VAL A O 1
ATOM 635 N N . THR A 1 81 ? 0.401 1.830 -6.080 1.00 90.69 81 THR A N 1
ATOM 636 C CA . THR A 1 81 ? 0.440 1.369 -4.687 1.00 90.69 81 THR A CA 1
ATOM 637 C C . THR A 1 81 ? -0.182 2.383 -3.723 1.00 90.69 81 THR A C 1
ATOM 639 O O . THR A 1 81 ? -0.976 1.998 -2.866 1.00 90.69 81 THR A O 1
ATOM 642 N N . THR A 1 82 ? 0.104 3.677 -3.885 1.00 91.75 82 THR A N 1
ATOM 643 C CA . THR A 1 82 ? -0.520 4.755 -3.099 1.00 91.75 82 THR A CA 1
ATOM 644 C C . THR A 1 82 ? -2.034 4.813 -3.311 1.00 91.75 82 THR A C 1
ATOM 646 O O . THR A 1 82 ? -2.788 4.959 -2.345 1.00 91.75 82 THR A O 1
ATOM 649 N N . ASP A 1 83 ? -2.495 4.659 -4.555 1.00 93.06 83 ASP A N 1
ATOM 650 C CA . ASP A 1 83 ? -3.923 4.638 -4.883 1.00 93.06 83 ASP A CA 1
ATOM 651 C C . ASP A 1 83 ? -4.620 3.434 -4.220 1.00 93.06 83 ASP A C 1
ATOM 653 O O . ASP A 1 83 ? -5.672 3.597 -3.599 1.00 93.06 83 ASP A O 1
ATOM 657 N N . LEU A 1 84 ? -4.007 2.244 -4.272 1.00 92.94 84 LEU A N 1
ATOM 658 C CA . LEU A 1 84 ? -4.511 1.036 -3.607 1.00 92.94 84 LEU A CA 1
ATOM 659 C C . LEU A 1 84 ? -4.618 1.219 -2.089 1.00 92.94 84 LEU A C 1
ATOM 661 O O . LEU A 1 84 ? -5.664 0.938 -1.510 1.00 92.94 84 LEU A O 1
ATOM 665 N N . VAL A 1 85 ? -3.573 1.746 -1.450 1.00 94.19 85 VAL A N 1
ATOM 666 C CA . VAL A 1 85 ? -3.579 2.023 -0.006 1.00 94.19 85 VAL A CA 1
ATOM 667 C C . VAL A 1 85 ? -4.659 3.040 0.360 1.00 94.19 85 VAL A C 1
ATOM 669 O O . VAL A 1 85 ? -5.366 2.877 1.349 1.00 94.19 85 VAL A O 1
ATOM 672 N N . THR A 1 86 ? -4.861 4.063 -0.467 1.00 94.19 86 THR A N 1
ATOM 673 C CA . THR A 1 86 ? -5.926 5.048 -0.245 1.00 94.19 86 THR A CA 1
ATOM 674 C C . THR A 1 86 ? -7.315 4.404 -0.291 1.00 94.19 86 THR A C 1
ATOM 676 O O . THR A 1 86 ? -8.198 4.777 0.485 1.00 94.19 86 THR A O 1
ATOM 679 N N . VAL A 1 87 ? -7.532 3.440 -1.190 1.00 95.25 87 VAL A N 1
ATOM 680 C CA . VAL A 1 87 ? -8.781 2.667 -1.254 1.00 95.25 87 VAL A CA 1
ATOM 681 C C . VAL A 1 87 ? -8.947 1.800 -0.008 1.00 95.25 87 VAL A C 1
ATOM 683 O O . VAL A 1 87 ? -10.001 1.867 0.625 1.00 95.25 87 VAL A O 1
ATOM 686 N N . ASP A 1 88 ? -7.909 1.066 0.392 1.00 94.56 88 ASP A N 1
ATOM 687 C CA . ASP A 1 88 ? -7.924 0.224 1.592 1.00 94.56 88 ASP A CA 1
ATOM 688 C C . ASP A 1 88 ? -8.280 1.048 2.849 1.00 94.56 88 ASP A C 1
ATOM 690 O O . ASP A 1 88 ? -9.162 0.670 3.622 1.00 94.56 88 ASP A O 1
ATOM 694 N N . LEU A 1 89 ? -7.675 2.232 3.020 1.00 94.62 89 LEU A N 1
ATOM 695 C CA . LEU A 1 89 ? -7.985 3.131 4.137 1.00 94.62 89 LEU A CA 1
ATOM 696 C C . LEU A 1 89 ? -9.438 3.617 4.105 1.00 94.62 89 LEU A C 1
ATOM 698 O O . LEU A 1 89 ? -10.076 3.702 5.153 1.00 94.62 89 LEU A O 1
ATOM 702 N N . LYS A 1 90 ? -9.994 3.916 2.923 1.00 95.12 90 LYS A N 1
ATOM 703 C CA . LYS A 1 90 ? -11.407 4.310 2.786 1.00 95.12 90 LYS A CA 1
ATOM 704 C C . LYS A 1 90 ? -12.358 3.182 3.173 1.00 95.12 90 LYS A C 1
ATOM 706 O O . LYS A 1 90 ? -13.378 3.471 3.799 1.00 95.12 90 LYS A O 1
ATOM 711 N N . VAL A 1 91 ? -12.027 1.937 2.829 1.00 95.12 91 VAL A N 1
ATOM 712 C CA . VAL A 1 91 ? -12.790 0.744 3.227 1.00 95.12 91 VAL A CA 1
ATOM 713 C C . VAL A 1 91 ? -12.768 0.587 4.749 1.00 95.12 91 VAL A C 1
ATOM 715 O O . VAL A 1 91 ? -13.830 0.508 5.367 1.00 95.12 91 VAL A O 1
ATOM 718 N N . ILE A 1 92 ? -11.587 0.677 5.370 1.00 94.50 92 ILE A N 1
ATOM 719 C CA . ILE A 1 92 ? -11.441 0.650 6.835 1.00 94.50 92 ILE A CA 1
ATOM 720 C C . ILE A 1 92 ? -12.226 1.792 7.487 1.00 94.50 92 ILE A C 1
ATOM 722 O O . ILE A 1 92 ? -12.955 1.581 8.453 1.00 94.50 92 ILE A O 1
ATOM 726 N N . GLY A 1 93 ? -12.125 3.006 6.947 1.00 94.31 93 GLY A N 1
ATOM 727 C CA . GLY A 1 93 ? -12.846 4.165 7.461 1.00 94.31 93 GLY A CA 1
ATOM 728 C C . GLY A 1 93 ? -14.364 4.039 7.334 1.00 94.31 93 GLY A C 1
ATOM 729 O O . GLY A 1 93 ? -15.088 4.504 8.210 1.00 94.31 93 GLY A O 1
ATOM 730 N N . ALA A 1 94 ? -14.866 3.408 6.270 1.00 94.94 94 ALA A N 1
ATOM 731 C CA . ALA A 1 94 ? -16.291 3.130 6.121 1.00 94.94 94 ALA A CA 1
ATOM 732 C C . ALA A 1 94 ? -16.777 2.143 7.191 1.00 94.94 94 ALA A C 1
ATOM 734 O O . ALA A 1 94 ? -17.750 2.443 7.879 1.00 94.94 94 ALA A O 1
ATOM 735 N N . ALA A 1 95 ? -16.049 1.045 7.401 1.00 95.00 95 ALA A N 1
ATOM 736 C CA . ALA A 1 95 ? -16.341 0.088 8.465 1.00 95.00 95 ALA A CA 1
ATOM 737 C C . ALA A 1 95 ? -16.284 0.736 9.860 1.00 95.00 95 ALA A C 1
ATOM 739 O O . ALA A 1 95 ? -17.183 0.539 10.675 1.00 95.00 95 ALA A O 1
ATOM 740 N N . ALA A 1 96 ? -15.284 1.584 10.118 1.00 94.94 96 ALA A N 1
ATOM 741 C CA . ALA A 1 96 ? -15.159 2.318 11.375 1.00 94.94 96 ALA A CA 1
ATOM 742 C C . ALA A 1 96 ? -16.307 3.318 11.605 1.00 94.94 96 ALA A C 1
ATOM 744 O O . ALA A 1 96 ? -16.758 3.469 12.740 1.00 94.94 96 ALA A O 1
ATOM 745 N N . ARG A 1 97 ? -16.833 3.961 10.552 1.00 94.50 97 ARG A N 1
ATOM 746 C CA . ARG A 1 97 ? -18.056 4.780 10.656 1.00 94.50 97 ARG A CA 1
ATOM 747 C C . ARG A 1 97 ? -19.265 3.932 11.027 1.00 94.50 97 ARG A C 1
ATOM 749 O O . ARG A 1 97 ? -20.008 4.308 11.926 1.00 94.50 97 ARG A O 1
ATOM 756 N N . THR A 1 98 ? -19.451 2.784 10.381 1.00 94.75 98 THR A N 1
ATOM 757 C CA . THR A 1 98 ? -20.559 1.873 10.703 1.00 94.75 98 THR A CA 1
ATOM 758 C C . THR A 1 98 ? -20.459 1.353 12.141 1.00 94.75 98 THR A C 1
ATOM 760 O O . THR A 1 98 ? -21.464 1.337 12.850 1.00 94.75 98 THR A O 1
ATOM 763 N N . TYR A 1 99 ? -19.250 1.020 12.602 1.00 95.06 99 TYR A N 1
ATOM 764 C CA . TYR A 1 99 ? -18.984 0.667 13.997 1.00 95.06 99 TYR A CA 1
ATOM 765 C C . TYR A 1 99 ? -19.388 1.804 14.949 1.00 95.06 99 TYR A C 1
ATOM 767 O O . TYR A 1 99 ? -20.125 1.576 15.910 1.00 95.06 99 TYR A O 1
ATOM 775 N N . TYR A 1 100 ? -18.979 3.042 14.648 1.00 94.44 100 TYR A N 1
ATOM 776 C CA . TYR A 1 100 ? -19.332 4.217 15.448 1.00 94.44 100 TYR A CA 1
ATOM 777 C C . TYR A 1 100 ? -20.850 4.436 15.520 1.00 94.44 100 TYR A C 1
ATOM 779 O O . TYR A 1 100 ? -21.378 4.710 16.594 1.00 94.44 100 TYR A O 1
ATOM 787 N N . MET A 1 101 ? -21.575 4.255 14.411 1.00 93.62 101 MET A N 1
ATOM 788 C CA . MET A 1 101 ? -23.036 4.401 14.383 1.00 93.62 101 MET A CA 1
ATOM 789 C C . MET A 1 101 ? -23.759 3.421 15.317 1.00 93.62 101 MET A C 1
ATOM 791 O O . MET A 1 101 ? -24.825 3.755 15.832 1.00 93.62 101 MET A O 1
ATOM 795 N N . LYS A 1 102 ? -23.204 2.222 15.538 1.00 93.56 102 LYS A N 1
ATOM 796 C CA . LYS A 1 102 ? -23.800 1.207 16.419 1.00 93.56 102 LYS A CA 1
ATOM 797 C C . LYS A 1 102 ? -23.346 1.353 17.873 1.00 93.56 102 LYS A C 1
ATOM 799 O O . LYS A 1 102 ? -24.155 1.186 18.780 1.00 93.56 102 LYS A O 1
ATOM 804 N N . ASN A 1 103 ? -22.066 1.658 18.090 1.00 93.38 103 ASN A N 1
ATOM 805 C CA . ASN A 1 103 ? -21.435 1.569 19.409 1.00 93.38 103 ASN A CA 1
ATOM 806 C C . ASN A 1 103 ? -21.197 2.942 20.067 1.00 93.38 103 ASN A C 1
ATOM 808 O O . ASN A 1 103 ? -20.869 3.006 21.250 1.00 93.38 103 ASN A O 1
ATOM 812 N N . GLY A 1 104 ? -21.341 4.044 19.323 1.00 91.88 104 GLY A N 1
ATOM 813 C CA . GLY A 1 104 ? -21.120 5.419 19.795 1.00 91.88 104 GLY A CA 1
ATOM 814 C C . GLY A 1 104 ? -19.652 5.786 20.048 1.00 91.88 104 GLY A C 1
ATOM 815 O O . GLY A 1 104 ? -19.352 6.909 20.453 1.00 91.88 104 GLY A O 1
ATOM 816 N N . THR A 1 105 ? -18.728 4.854 19.821 1.00 92.62 105 THR A N 1
ATOM 817 C CA . THR A 1 105 ? -17.282 5.024 19.984 1.00 92.62 105 THR A CA 1
ATOM 818 C C . THR A 1 105 ? -16.553 4.411 18.796 1.00 92.62 105 THR A C 1
ATOM 820 O O . THR A 1 105 ? -17.092 3.551 18.104 1.00 92.62 105 THR A O 1
ATOM 823 N N . PHE A 1 106 ? -15.332 4.868 18.527 1.00 94.12 106 PHE A N 1
ATOM 824 C CA . PHE A 1 106 ? -14.461 4.237 17.536 1.00 94.12 106 PHE A CA 1
ATOM 825 C C . PHE A 1 106 ? -13.806 2.968 18.102 1.00 94.12 106 PHE A C 1
ATOM 827 O O . PHE A 1 106 ? -13.683 2.842 19.323 1.00 94.12 106 PHE A O 1
ATOM 834 N N . PRO A 1 107 ? -13.391 2.016 17.247 1.00 93.00 107 PRO A N 1
ATOM 835 C CA . PRO A 1 107 ? -12.850 0.744 17.713 1.00 93.00 107 PRO A CA 1
ATOM 836 C C . PRO A 1 107 ? -11.505 0.910 18.445 1.00 93.00 107 PRO A C 1
ATOM 838 O O . PRO A 1 107 ? -10.678 1.760 18.100 1.00 93.00 107 PRO A O 1
ATOM 841 N N . ILE A 1 108 ? -11.267 0.047 19.440 1.00 90.69 108 ILE A N 1
ATOM 842 C CA . ILE A 1 108 ? -9.999 -0.032 20.196 1.00 90.69 108 ILE A CA 1
ATOM 843 C C . ILE A 1 108 ? -8.896 -0.679 19.345 1.00 90.69 108 ILE A C 1
ATOM 845 O O . ILE A 1 108 ? -7.713 -0.455 19.587 1.00 90.69 108 ILE A O 1
ATOM 849 N N . GLY A 1 109 ? -9.273 -1.464 18.333 1.00 89.56 109 GLY A N 1
ATOM 850 C CA . GLY A 1 109 ? -8.368 -2.087 17.378 1.00 89.56 109 GLY A CA 1
ATOM 851 C C . GLY A 1 109 ? -8.984 -2.161 15.989 1.00 89.56 109 GLY A C 1
ATOM 852 O O . GLY A 1 109 ? -10.180 -2.398 15.866 1.00 89.56 109 GLY A O 1
ATOM 853 N N . ILE A 1 110 ? -8.182 -2.032 14.926 1.00 88.38 110 ILE A N 1
ATOM 854 C CA . ILE A 1 110 ? -8.694 -2.280 13.562 1.00 88.38 110 ILE A CA 1
ATOM 855 C C . ILE A 1 110 ? -9.209 -3.727 13.445 1.00 88.38 110 ILE A C 1
ATOM 857 O O . ILE A 1 110 ? -10.207 -3.966 12.779 1.00 88.38 110 ILE A O 1
ATOM 861 N N . GLN A 1 111 ? -8.598 -4.676 14.164 1.00 91.31 111 GLN A N 1
ATOM 862 C CA . GLN A 1 111 ? -9.044 -6.073 14.208 1.00 91.31 111 GLN A CA 1
ATOM 863 C C . GLN A 1 111 ? -10.482 -6.228 14.730 1.00 91.31 111 GLN A C 1
ATOM 865 O O . GLN A 1 111 ? -11.208 -7.082 14.238 1.00 91.31 111 GLN A O 1
ATOM 870 N N . THR A 1 112 ? -10.942 -5.338 15.617 1.00 92.25 112 THR A N 1
ATOM 871 C CA . THR A 1 112 ? -12.333 -5.325 16.097 1.00 92.25 112 THR A CA 1
ATOM 872 C C . THR A 1 112 ? -13.331 -5.150 14.952 1.00 92.25 112 THR A C 1
ATOM 874 O O . THR A 1 112 ? -14.440 -5.662 15.020 1.00 92.25 112 THR A O 1
ATOM 877 N N . LEU A 1 113 ? -12.946 -4.468 13.866 1.00 91.88 113 LEU A N 1
ATOM 878 C CA . LEU A 1 113 ? -13.806 -4.335 12.690 1.00 91.88 113 LEU A CA 1
ATOM 879 C C . LEU A 1 113 ? -14.031 -5.675 11.984 1.00 91.88 113 LEU A C 1
ATOM 881 O O . LEU A 1 113 ? -15.095 -5.863 11.408 1.00 91.88 113 LEU A O 1
ATOM 885 N N . VAL A 1 114 ? -13.065 -6.593 12.037 1.00 93.31 114 VAL A N 1
ATOM 886 C CA . VAL A 1 114 ? -13.230 -7.951 11.503 1.00 93.31 114 VAL A CA 1
ATOM 887 C C . VAL A 1 114 ? -13.981 -8.827 12.494 1.00 93.31 114 VAL A C 1
ATOM 889 O O . VAL A 1 114 ? -14.945 -9.488 12.121 1.00 93.31 114 VAL A O 1
ATOM 892 N N . ASP A 1 115 ? -13.589 -8.782 13.766 1.00 93.19 115 ASP A N 1
ATOM 893 C CA . ASP A 1 115 ? -14.170 -9.634 14.808 1.00 93.19 115 ASP A CA 1
ATOM 894 C C . ASP A 1 115 ? -15.678 -9.372 14.991 1.00 93.19 115 ASP A C 1
ATOM 896 O O . ASP A 1 115 ? -16.457 -10.308 15.169 1.00 93.19 115 ASP A O 1
ATOM 900 N N . ASP A 1 116 ? -16.105 -8.110 14.866 1.00 92.75 116 ASP A N 1
ATOM 901 C CA . ASP A 1 116 ? -17.514 -7.708 14.949 1.00 92.75 116 ASP A CA 1
ATOM 902 C C . ASP A 1 116 ? -18.254 -7.775 13.593 1.00 92.75 116 ASP A C 1
ATOM 904 O O . ASP A 1 116 ? -19.442 -7.444 13.520 1.00 92.75 116 ASP A O 1
ATOM 908 N N . GLY A 1 117 ? -17.576 -8.192 12.517 1.00 92.81 117 GLY A N 1
ATOM 909 C CA . GLY A 1 117 ? -18.174 -8.433 11.200 1.00 92.81 117 GLY A CA 1
ATOM 910 C C . GLY A 1 117 ? -18.455 -7.186 10.352 1.00 92.81 117 GLY A C 1
ATOM 911 O O . GLY A 1 117 ? -19.319 -7.223 9.478 1.00 92.81 117 GLY A O 1
ATOM 912 N N . TYR A 1 118 ? -17.757 -6.072 10.590 1.00 93.00 118 TYR A N 1
ATOM 913 C CA . TYR A 1 118 ? -17.808 -4.883 9.722 1.00 93.00 118 TYR A CA 1
ATOM 914 C C . TYR A 1 118 ? -16.844 -4.968 8.527 1.00 93.00 118 TYR A C 1
ATOM 916 O O . TYR A 1 118 ? -16.993 -4.210 7.567 1.00 93.00 118 TYR A O 1
ATOM 924 N N . LEU A 1 119 ? -15.855 -5.862 8.589 1.00 93.00 119 LEU A N 1
ATOM 925 C CA . LEU A 1 119 ? -14.917 -6.208 7.522 1.00 93.00 119 LEU A CA 1
ATOM 926 C C . LEU A 1 119 ? -14.758 -7.729 7.459 1.00 93.00 119 LEU A C 1
ATOM 928 O O . LEU A 1 119 ? -14.670 -8.374 8.497 1.00 93.00 119 LEU A O 1
ATOM 932 N N . ASP A 1 120 ? -14.650 -8.287 6.255 1.00 92.25 120 ASP A N 1
ATOM 933 C CA . ASP A 1 120 ? -14.384 -9.723 6.084 1.00 92.25 120 ASP A CA 1
ATOM 934 C C . ASP A 1 120 ? -12.936 -10.075 6.461 1.00 92.25 120 ASP A C 1
ATOM 936 O O . ASP A 1 120 ? -12.665 -11.073 7.124 1.00 92.25 120 ASP A O 1
ATOM 940 N N . GLU A 1 121 ? -11.991 -9.227 6.053 1.00 90.56 121 GLU A N 1
ATOM 941 C CA . GLU A 1 121 ? -10.578 -9.330 6.401 1.00 90.56 121 GLU A CA 1
ATOM 942 C C . GLU A 1 121 ? -9.926 -7.945 6.447 1.00 90.56 121 GLU A C 1
ATOM 944 O O . GLU A 1 121 ? -10.411 -6.982 5.844 1.00 90.56 121 GLU A O 1
ATOM 949 N N . LEU A 1 122 ? -8.796 -7.836 7.151 1.00 89.44 122 LEU A N 1
ATOM 950 C CA . LEU A 1 122 ? -7.998 -6.616 7.124 1.00 89.44 122 LEU A CA 1
ATOM 951 C C . LEU A 1 122 ? -7.172 -6.547 5.837 1.00 89.44 122 LEU A C 1
ATOM 953 O O . LEU A 1 122 ? -6.350 -7.439 5.593 1.00 89.44 122 LEU A O 1
ATOM 957 N N . PRO A 1 123 ? -7.301 -5.467 5.043 1.00 90.88 123 PRO A N 1
ATOM 958 C CA . PRO A 1 123 ? -6.418 -5.266 3.912 1.00 90.88 123 PRO A CA 1
ATOM 959 C C . PRO A 1 123 ? -4.969 -5.124 4.392 1.00 90.88 123 PRO A C 1
ATOM 961 O O . PRO A 1 123 ? -4.678 -4.511 5.423 1.00 90.88 123 PRO A O 1
ATOM 964 N N . LYS A 1 124 ? -4.041 -5.697 3.626 1.00 90.62 124 LYS A N 1
ATOM 965 C CA . LYS A 1 124 ? -2.603 -5.640 3.919 1.00 90.62 124 LYS A CA 1
ATOM 966 C C . LYS A 1 124 ? -2.006 -4.344 3.388 1.00 90.62 124 LYS A C 1
ATOM 968 O O . LYS A 1 124 ? -2.204 -4.030 2.211 1.00 90.62 124 LYS A O 1
ATOM 973 N N . ASP A 1 125 ? -1.225 -3.653 4.212 1.00 90.94 125 ASP A N 1
ATOM 974 C CA . ASP A 1 125 ? -0.466 -2.488 3.764 1.00 90.94 125 ASP A CA 1
ATOM 975 C C . ASP A 1 125 ? 0.564 -2.915 2.704 1.00 90.94 125 ASP A C 1
ATOM 977 O O . ASP A 1 125 ? 1.361 -3.833 2.909 1.00 90.94 125 ASP A O 1
ATOM 981 N N . LYS A 1 126 ? 0.514 -2.266 1.539 1.00 90.44 126 LYS A N 1
ATOM 982 C CA . LYS A 1 126 ? 1.345 -2.583 0.375 1.00 90.44 126 LYS A CA 1
ATOM 983 C C . LYS A 1 126 ? 2.770 -2.028 0.497 1.00 90.44 126 LYS A C 1
ATOM 985 O O . LYS A 1 126 ? 3.650 -2.473 -0.238 1.00 90.44 126 LYS A O 1
ATOM 990 N N . PHE A 1 127 ? 3.009 -1.088 1.414 1.00 89.00 127 PHE A N 1
ATOM 991 C CA . PHE A 1 127 ? 4.330 -0.506 1.660 1.00 89.00 127 PHE A CA 1
ATOM 992 C C . PHE A 1 127 ? 5.144 -1.265 2.718 1.00 89.00 127 PHE A C 1
ATOM 994 O O . PHE A 1 127 ? 6.372 -1.135 2.762 1.00 89.00 127 PHE A O 1
ATOM 1001 N N . VAL A 1 128 ? 4.498 -2.125 3.516 1.00 85.00 128 VAL A N 1
ATOM 1002 C CA . VAL A 1 128 ? 5.158 -2.921 4.558 1.00 85.00 128 VAL A CA 1
ATOM 1003 C C . VAL A 1 128 ? 5.413 -4.353 4.091 1.00 85.00 128 VAL A C 1
ATOM 1005 O O . VAL A 1 128 ? 4.494 -5.136 3.846 1.00 85.00 128 VAL A O 1
ATOM 1008 N N . SER A 1 129 ? 6.685 -4.748 4.037 1.00 77.00 129 SER A N 1
ATOM 1009 C CA . SER A 1 129 ? 7.057 -6.146 3.806 1.00 77.00 129 SER A CA 1
ATOM 1010 C C . SER A 1 129 ? 6.652 -7.007 5.009 1.00 77.00 129 SER A C 1
ATOM 1012 O O . SER A 1 129 ? 7.021 -6.703 6.139 1.00 77.00 129 SER A O 1
ATOM 1014 N N . GLY A 1 130 ? 5.914 -8.095 4.772 1.00 73.69 130 GLY A N 1
ATOM 1015 C CA . GLY A 1 130 ? 5.480 -9.028 5.823 1.00 73.69 130 GLY A CA 1
ATOM 1016 C C . GLY A 1 130 ? 4.023 -8.876 6.268 1.00 73.69 130 GLY A C 1
ATOM 1017 O O . GLY A 1 130 ? 3.594 -9.599 7.160 1.00 73.69 130 GLY A O 1
ATOM 1018 N N . GLY A 1 131 ? 3.247 -7.986 5.639 1.00 63.91 131 GLY A N 1
ATOM 1019 C CA . GLY A 1 131 ? 1.801 -7.902 5.871 1.00 63.91 131 GLY A CA 1
ATOM 1020 C C . GLY A 1 131 ? 1.415 -7.359 7.247 1.00 63.91 131 GLY A C 1
ATOM 1021 O O . GLY A 1 131 ? 0.326 -7.659 7.729 1.00 63.91 131 GLY A O 1
ATOM 1022 N N . VAL A 1 132 ? 2.289 -6.572 7.883 1.00 66.94 132 VAL A N 1
ATOM 1023 C CA . VAL A 1 132 ? 1.912 -5.798 9.073 1.00 66.94 132 VAL A CA 1
ATOM 1024 C C . VAL A 1 132 ? 0.788 -4.837 8.671 1.00 66.94 132 VAL A C 1
ATOM 1026 O O . VAL A 1 132 ? 0.895 -4.157 7.651 1.00 66.94 132 VAL A O 1
ATOM 1029 N N . GLY A 1 133 ? -0.297 -4.814 9.445 1.00 81.44 133 GLY A N 1
ATOM 1030 C CA . GLY A 1 133 ? -1.475 -3.997 9.153 1.00 81.44 133 GLY A CA 1
ATOM 1031 C C . GLY A 1 133 ? -1.239 -2.492 9.308 1.00 81.44 133 GLY A C 1
ATOM 1032 O O . GLY A 1 133 ? -0.202 -2.045 9.808 1.00 81.44 133 GLY A O 1
ATOM 1033 N N . TYR A 1 134 ? -2.242 -1.718 8.899 1.00 91.38 134 TYR A N 1
ATOM 1034 C CA . TYR A 1 134 ? -2.274 -0.263 9.038 1.00 91.38 134 TYR A CA 1
ATOM 1035 C C . TYR A 1 134 ? -2.072 0.197 10.490 1.00 91.38 134 TYR A C 1
ATOM 1037 O O . TYR A 1 134 ? -2.473 -0.476 11.443 1.00 91.38 134 TYR A O 1
ATOM 1045 N N . ARG A 1 135 ? -1.441 1.361 10.659 1.00 91.50 135 ARG A N 1
ATOM 1046 C CA . ARG A 1 135 ? -1.259 2.022 11.956 1.00 91.50 135 ARG A CA 1
ATOM 1047 C C . ARG A 1 135 ? -2.514 2.798 12.316 1.00 91.50 135 ARG A C 1
ATOM 1049 O O . ARG A 1 135 ? -3.187 3.325 11.438 1.00 91.50 135 ARG A O 1
ATOM 1056 N N . PHE A 1 136 ? -2.844 2.866 13.598 1.00 91.00 136 PHE A N 1
ATOM 1057 C CA . PHE A 1 136 ? -4.030 3.573 14.067 1.00 91.00 136 PHE A CA 1
ATOM 1058 C C . PHE A 1 136 ? -3.865 4.029 15.514 1.00 91.00 136 PHE A C 1
ATOM 1060 O O . PHE A 1 136 ? -3.015 3.514 16.242 1.00 91.00 136 PHE A O 1
ATOM 1067 N N . ILE A 1 137 ? -4.710 4.971 15.937 1.00 89.94 137 ILE A N 1
ATOM 1068 C CA . ILE A 1 137 ? -4.820 5.372 17.345 1.00 89.94 137 ILE A CA 1
ATOM 1069 C C . ILE A 1 137 ? -6.118 4.782 17.927 1.00 89.94 137 ILE A C 1
ATOM 1071 O O . ILE A 1 137 ? -7.199 5.130 17.435 1.00 89.94 137 ILE A O 1
ATOM 1075 N N . PRO A 1 138 ? -6.044 3.924 18.966 1.00 90.06 138 PRO A N 1
ATOM 1076 C CA . PRO A 1 138 ? -7.212 3.311 19.602 1.00 90.06 138 PRO A CA 1
ATOM 1077 C C . PRO A 1 138 ? -8.233 4.334 20.087 1.00 90.06 138 PRO A C 1
ATOM 1079 O O . PRO A 1 138 ? -7.859 5.304 20.746 1.00 90.06 138 PRO A O 1
ATOM 1082 N N . SER A 1 139 ? -9.516 4.098 19.790 1.00 86.62 139 SER A N 1
ATOM 1083 C CA . SER A 1 139 ? -10.643 4.908 20.283 1.00 86.62 139 SER A CA 1
ATOM 1084 C C . SER A 1 139 ? -10.459 6.424 20.110 1.00 86.62 139 SER A C 1
ATOM 1086 O O . SER A 1 139 ? -10.969 7.217 20.902 1.00 86.62 139 SER A O 1
ATOM 1088 N N . SER A 1 140 ? -9.707 6.837 19.088 1.00 88.19 140 SER A N 1
ATOM 1089 C CA . SER A 1 140 ? -9.447 8.244 18.797 1.00 88.19 140 SER A CA 1
ATOM 1090 C C . SER A 1 140 ? -10.663 8.902 18.157 1.00 88.19 140 SER A C 1
ATOM 1092 O O . SER A 1 140 ? -11.335 8.298 17.326 1.00 88.19 140 SER A O 1
ATOM 1094 N N . ASN A 1 141 ? -10.944 10.147 18.541 1.00 88.12 141 ASN A N 1
ATOM 1095 C CA . ASN A 1 141 ? -11.893 11.018 17.858 1.00 88.12 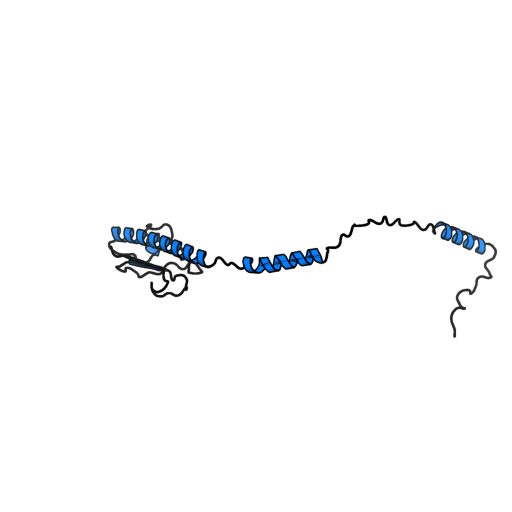141 ASN A CA 1
ATOM 1096 C C . ASN A 1 141 ? -11.202 12.373 17.602 1.00 88.12 141 ASN A C 1
ATOM 1098 O O . ASN A 1 141 ? -10.988 13.110 18.568 1.00 88.12 141 ASN A O 1
ATOM 1102 N N . PRO A 1 142 ? -10.807 12.703 16.361 1.00 90.31 142 PRO A N 1
ATOM 1103 C CA . PRO A 1 142 ? -11.111 11.997 15.113 1.00 90.31 142 PRO A CA 1
ATOM 1104 C C . PRO A 1 142 ? -10.448 10.616 15.020 1.00 90.31 142 PRO A C 1
ATOM 1106 O O . PRO A 1 142 ? -9.367 10.402 15.566 1.00 90.31 142 PRO A O 1
ATOM 1109 N N . PHE A 1 143 ? -11.099 9.685 14.320 1.00 92.00 143 PHE A N 1
ATOM 1110 C CA . PHE A 1 143 ? -10.531 8.371 14.033 1.00 92.00 143 PHE A CA 1
ATOM 1111 C C . PHE A 1 143 ? -9.358 8.528 13.076 1.00 92.00 143 PHE A C 1
ATOM 1113 O O . PHE A 1 143 ? -9.524 9.080 11.985 1.00 92.00 143 PHE A O 1
ATOM 1120 N N . LYS A 1 144 ? -8.187 8.026 13.478 1.00 92.69 144 LYS A N 1
ATOM 1121 C CA . LYS A 1 144 ? -6.946 8.134 12.707 1.00 92.69 144 LYS A CA 1
ATOM 1122 C C . LYS A 1 144 ? -6.389 6.762 12.343 1.00 92.69 144 LYS A C 1
ATOM 1124 O O . LYS A 1 144 ? -6.089 5.961 13.231 1.00 92.69 144 LYS A O 1
ATOM 1129 N N . VAL A 1 145 ? -6.186 6.533 11.047 1.00 93.06 145 VAL A N 1
ATOM 1130 C CA . VAL A 1 145 ? -5.529 5.340 10.490 1.00 93.06 145 VAL A CA 1
ATOM 1131 C C . VAL A 1 145 ? -4.572 5.746 9.363 1.00 93.06 145 VAL A C 1
ATOM 1133 O O . VAL A 1 145 ? -4.900 6.626 8.567 1.00 93.06 145 VAL A O 1
ATOM 1136 N N . TRP A 1 146 ? -3.377 5.157 9.297 1.00 93.50 146 TRP A N 1
ATOM 1137 C CA . TRP A 1 146 ? -2.375 5.485 8.279 1.00 93.50 146 TRP A CA 1
ATOM 1138 C C . TRP A 1 146 ? -1.513 4.295 7.851 1.00 93.50 146 TRP A C 1
ATOM 1140 O O . TRP A 1 146 ? -1.395 3.281 8.543 1.00 93.50 146 TRP A O 1
ATOM 1150 N N . SER A 1 147 ? -0.924 4.447 6.671 1.00 92.69 147 SER A N 1
ATOM 1151 C CA . SER A 1 147 ? 0.168 3.644 6.127 1.00 92.69 147 SER A CA 1
ATOM 1152 C C . SER A 1 147 ? 1.465 4.446 6.188 1.00 92.69 147 SER A C 1
ATOM 1154 O O . SER A 1 147 ? 1.421 5.660 5.997 1.00 92.69 147 SER A O 1
ATOM 1156 N N . ILE A 1 148 ? 2.594 3.754 6.381 1.00 89.94 148 ILE A N 1
ATOM 1157 C CA . ILE A 1 148 ? 3.953 4.336 6.427 1.00 89.94 148 ILE A CA 1
ATOM 1158 C C . ILE A 1 148 ? 4.470 4.836 5.066 1.00 89.94 148 ILE A C 1
ATOM 1160 O O . ILE A 1 148 ? 5.610 5.258 4.939 1.00 89.94 148 ILE A O 1
ATOM 1164 N N . GLY A 1 149 ? 3.680 4.663 4.002 1.00 89.50 149 GLY A N 1
ATOM 1165 C CA . GLY A 1 149 ? 3.995 5.222 2.694 1.00 89.50 149 GLY A CA 1
ATOM 1166 C C . GLY A 1 149 ? 5.269 4.683 2.013 1.00 89.50 149 GLY A C 1
ATOM 1167 O O . GLY A 1 149 ? 5.871 3.686 2.430 1.00 89.50 149 GLY A O 1
ATOM 1168 N N . PRO A 1 150 ? 5.662 5.298 0.882 1.00 87.88 150 PRO A N 1
ATOM 1169 C CA . PRO A 1 150 ? 6.782 4.853 0.050 1.00 87.88 150 PRO A CA 1
ATOM 1170 C C . PRO A 1 150 ? 8.152 4.820 0.740 1.00 87.88 150 PRO A C 1
ATOM 1172 O O . PRO A 1 150 ? 8.971 3.966 0.382 1.00 87.88 150 PRO A O 1
ATOM 1175 N N . ASN A 1 151 ? 8.422 5.722 1.691 1.00 87.50 151 ASN A N 1
ATOM 1176 C CA . ASN A 1 151 ? 9.704 5.803 2.398 1.00 87.50 151 ASN A CA 1
ATOM 1177 C C . ASN A 1 151 ? 9.895 4.685 3.442 1.00 87.50 151 ASN A C 1
ATOM 1179 O O . ASN A 1 151 ? 11.023 4.447 3.880 1.00 87.50 151 ASN A O 1
ATOM 1183 N N . LYS A 1 152 ? 8.817 3.972 3.802 1.00 85.75 152 LYS A N 1
ATOM 1184 C CA . LYS A 1 152 ? 8.780 2.934 4.841 1.00 85.75 152 LYS A CA 1
ATOM 1185 C C . LYS A 1 152 ? 9.210 3.417 6.237 1.00 85.75 152 LYS A C 1
ATOM 1187 O O . LYS A 1 152 ? 9.636 2.602 7.058 1.00 85.75 152 LYS A O 1
ATOM 1192 N N . SER A 1 153 ? 9.107 4.711 6.501 1.00 87.00 153 SER A N 1
ATOM 1193 C CA . SER A 1 153 ? 9.318 5.349 7.797 1.00 87.00 153 SER A CA 1
ATOM 1194 C C . SER A 1 153 ? 7.957 5.708 8.376 1.00 87.00 153 SER A C 1
ATOM 1196 O O . SER A 1 153 ? 7.103 6.203 7.662 1.00 87.00 153 SER A O 1
ATOM 1198 N N . ASP A 1 154 ? 7.733 5.429 9.659 1.00 85.50 154 ASP A N 1
ATOM 1199 C CA . ASP A 1 154 ? 6.486 5.825 10.319 1.00 85.50 154 ASP A CA 1
ATOM 1200 C C . ASP A 1 154 ? 6.633 7.246 10.862 1.00 85.50 154 ASP A C 1
ATOM 1202 O O . ASP A 1 154 ? 7.280 7.454 11.892 1.00 85.50 154 ASP A O 1
ATOM 1206 N N . ASP A 1 155 ? 6.020 8.208 10.176 1.00 85.75 155 ASP A N 1
ATOM 1207 C CA . ASP A 1 155 ? 6.030 9.618 10.563 1.00 85.75 155 ASP A CA 1
ATOM 1208 C C . ASP A 1 155 ? 4.725 10.020 11.291 1.00 85.75 155 ASP A C 1
ATOM 1210 O O . ASP A 1 155 ? 4.417 11.204 11.472 1.00 85.75 155 ASP A O 1
ATOM 1214 N N . GLY A 1 156 ? 3.936 9.041 11.760 1.00 82.62 156 GLY A N 1
ATOM 1215 C CA . GLY A 1 156 ? 2.712 9.263 12.539 1.00 82.62 156 GLY A CA 1
ATOM 1216 C C . GLY A 1 156 ? 1.539 9.831 11.726 1.00 82.62 156 GLY A C 1
ATOM 1217 O O . GLY A 1 156 ? 0.648 10.510 12.271 1.00 82.62 156 GLY A O 1
ATOM 1218 N N . GLY A 1 157 ? 1.529 9.587 10.416 1.00 80.12 157 GLY A N 1
ATOM 1219 C CA . GLY A 1 157 ? 0.601 10.179 9.458 1.00 80.12 157 GLY A CA 1
ATOM 1220 C C . GLY A 1 157 ? 1.079 11.538 8.934 1.00 80.12 157 GLY A C 1
ATOM 1221 O O . GLY A 1 157 ? 0.250 12.437 8.724 1.00 80.12 157 GLY A O 1
ATOM 1222 N N . ALA A 1 158 ? 2.390 11.729 8.792 1.00 83.12 158 ALA A N 1
ATOM 1223 C CA . ALA A 1 158 ? 3.008 12.937 8.242 1.00 83.12 158 ALA A CA 1
ATOM 1224 C C . ALA A 1 158 ? 3.912 12.609 7.039 1.00 83.12 158 ALA A C 1
ATOM 1226 O O . ALA A 1 158 ? 4.011 11.462 6.632 1.00 83.12 158 ALA A O 1
ATOM 1227 N N . ALA A 1 159 ? 4.529 13.635 6.443 1.00 87.00 159 ALA A N 1
ATOM 1228 C CA . ALA A 1 159 ? 5.402 13.493 5.273 1.00 87.00 159 ALA A CA 1
ATOM 1229 C C . ALA A 1 159 ? 4.733 12.726 4.111 1.00 87.00 159 ALA A C 1
ATOM 1231 O O . ALA A 1 159 ? 3.760 13.230 3.545 1.00 87.00 159 ALA A O 1
ATOM 1232 N N . ASP A 1 160 ? 5.258 11.561 3.731 1.00 83.50 160 ASP A N 1
ATOM 1233 C CA . ASP A 1 160 ? 4.726 10.691 2.678 1.00 83.50 160 ASP A CA 1
ATOM 1234 C C . ASP A 1 160 ? 3.820 9.559 3.187 1.00 83.50 160 ASP A C 1
ATOM 1236 O O . ASP A 1 160 ? 3.343 8.753 2.380 1.00 83.50 160 ASP A O 1
ATOM 1240 N N . ASP A 1 161 ? 3.500 9.546 4.486 1.00 89.19 161 ASP A N 1
ATOM 1241 C CA . ASP A 1 161 ? 2.468 8.678 5.042 1.00 89.19 161 ASP A CA 1
ATOM 1242 C C . ASP A 1 161 ? 1.107 8.974 4.415 1.00 89.19 161 ASP A C 1
ATOM 1244 O O . ASP A 1 161 ? 0.655 10.120 4.281 1.00 89.19 161 ASP A O 1
ATOM 1248 N N . ILE A 1 162 ? 0.379 7.904 4.121 1.00 91.56 162 ILE A N 1
ATOM 1249 C CA . ILE A 1 162 ? -0.975 7.997 3.590 1.00 91.56 162 ILE A CA 1
ATOM 1250 C C . ILE A 1 162 ? -1.921 7.799 4.763 1.00 91.56 162 ILE A C 1
ATOM 1252 O O . ILE A 1 162 ? -2.001 6.707 5.324 1.00 91.56 162 ILE A O 1
ATOM 1256 N N . LYS A 1 163 ? -2.643 8.854 5.142 1.00 93.25 163 LYS A N 1
ATOM 1257 C CA . LYS A 1 163 ? -3.568 8.833 6.280 1.00 93.25 163 LYS A CA 1
ATOM 1258 C C . LYS A 1 163 ? -5.017 9.029 5.871 1.00 93.25 163 LYS A C 1
ATOM 1260 O O . LYS A 1 163 ? -5.331 9.727 4.908 1.00 93.25 163 LYS A O 1
ATOM 1265 N N . LEU A 1 164 ? -5.896 8.484 6.696 1.00 93.25 164 LEU A N 1
ATOM 1266 C CA . LEU A 1 164 ? -7.297 8.842 6.763 1.00 93.25 164 LEU A CA 1
ATOM 1267 C C . LEU A 1 164 ? -7.605 9.303 8.190 1.00 93.25 164 LEU A C 1
ATOM 1269 O O . LEU A 1 164 ? -7.353 8.587 9.159 1.00 93.25 164 LEU A O 1
ATOM 1273 N N . GLU A 1 165 ? -8.153 10.508 8.296 1.00 93.25 165 GLU A N 1
ATOM 1274 C CA . GLU A 1 165 ? -8.574 11.115 9.554 1.00 93.25 165 GLU A CA 1
ATOM 1275 C C . GLU A 1 165 ? -9.974 11.694 9.368 1.00 93.25 165 GLU A C 1
ATOM 1277 O O . GLU A 1 165 ? -10.213 12.440 8.416 1.00 93.25 165 GLU A O 1
ATOM 1282 N N . PHE A 1 166 ? -10.914 11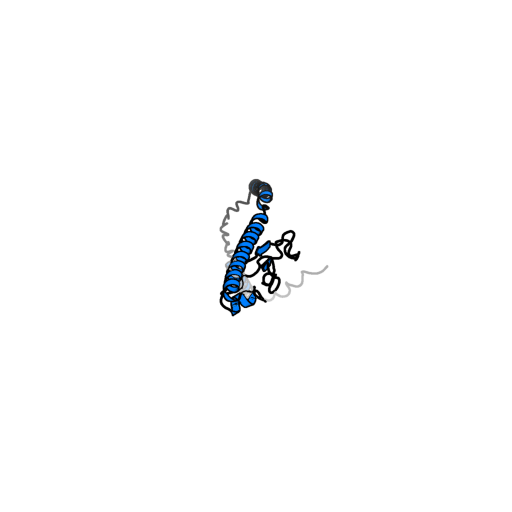.314 10.230 1.00 91.81 166 PHE A N 1
ATOM 1283 C CA . PHE A 1 166 ? -12.273 11.852 10.189 1.00 91.81 166 PHE A CA 1
ATOM 1284 C C . PHE A 1 166 ? -12.929 11.840 11.569 1.00 91.81 166 PHE A C 1
ATOM 1286 O O . PHE A 1 166 ? -12.683 10.955 12.386 1.00 91.81 166 PHE A O 1
ATOM 1293 N N . ALA A 1 167 ? -13.783 12.829 11.808 1.00 88.81 167 ALA A N 1
ATOM 1294 C CA . ALA A 1 167 ? -14.685 12.885 12.951 1.00 88.81 167 ALA A CA 1
ATOM 1295 C C . ALA A 1 167 ? -16.091 12.379 12.536 1.00 88.81 167 ALA A C 1
ATOM 1297 O O . ALA A 1 167 ? -16.332 12.245 11.331 1.00 88.81 167 ALA A O 1
ATOM 1298 N N . PRO A 1 168 ? -16.974 12.049 13.499 1.00 79.38 168 PRO A N 1
ATOM 1299 C CA . PRO A 1 168 ? -18.354 11.625 13.258 1.00 79.38 168 PRO A CA 1
ATOM 1300 C C . PRO A 1 168 ? -19.164 1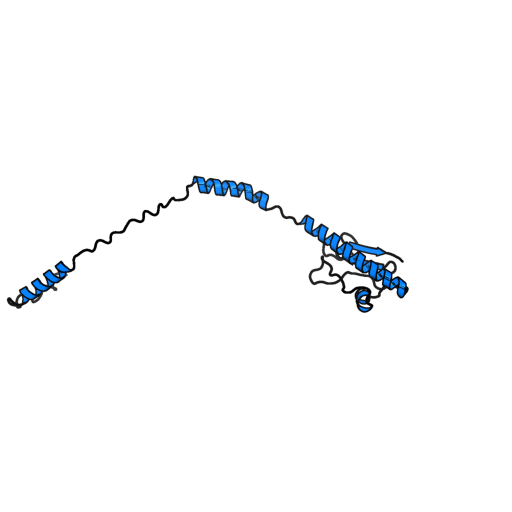2.571 12.369 1.00 79.38 168 PRO A C 1
ATOM 1302 O O . PRO A 1 168 ? -18.964 13.804 12.478 1.00 79.38 168 PRO A O 1
#

pLDDT: mean 80.27, std 15.17, range [39.44, 95.81]

Foldseek 3Di:
DDDDPPPVPDPPPDPPVVVVVVVVVVVVVVVPPPPPPPPPPPPPPVCPDDDPVNVVVVVVVVVVVVVVVPPDPVVVVQVVLLVVQLVLQVLLVVLQVVVCVVPVWGAQDSVVSCVVPSDVDRDFRPQDPPRDGWDWHGRDAQTKTWDCGNVVDCPVCDDRIDMDTDHD

Solvent-accessible surface area (backbone atoms only — not comparable to full-atom values): 10456 Å² total; per-residue (Å²): 138,86,88,83,82,84,83,78,74,90,74,91,82,59,64,86,68,49,60,54,54,52,52,52,52,50,53,54,55,57,72,64,64,68,74,77,73,78,76,74,73,74,75,72,70,80,76,79,68,84,50,73,66,57,56,47,52,51,55,52,51,47,66,66,46,56,72,67,72,67,71,74,75,65,70,63,54,55,55,55,50,53,53,51,50,54,50,49,48,50,54,52,51,50,31,45,49,55,46,23,76,75,67,79,46,47,57,71,41,78,62,50,38,38,78,74,64,58,33,96,64,84,68,61,36,85,61,42,88,86,55,54,61,65,46,66,51,59,53,32,86,51,39,40,38,24,41,40,24,89,84,63,50,81,60,88,57,35,92,70,25,50,62,47,76,50,67,137